Protein AF-A0A916TLV7-F1 (afdb_monomer_lite)

Secondary structure (DSSP, 8-state):
----------------HHHHHHHHHHHHHHHHHHHHHHHHHHHHHHHHHTTTSS----PPPPPHHHHHHHHHHHHHHHHTT-TT---HHHHHHHHHHHHHH-

pLDDT: mean 78.47, std 18.01, range [38.59, 96.56]

Foldseek 3Di:
DDDDDDDDDDPPPDPDVVVVVVVVVVVVVVLVVVLVVLLVVLVVLCVVVVVPPDFDLPADADDPVRLVVVSVVLVVCCVVVVVVDDDSNNNSNSVVVVVVVD

Structure (mmCIF, N/CA/C/O backbone):
data_AF-A0A916TLV7-F1
#
_entry.id   AF-A0A916TLV7-F1
#
loop_
_atom_site.group_PDB
_atom_site.id
_atom_site.type_symbol
_atom_site.label_atom_id
_atom_site.label_alt_id
_atom_site.label_comp_id
_atom_site.label_asym_id
_atom_site.label_entity_id
_atom_site.label_seq_id
_atom_site.pdbx_PDB_ins_code
_atom_site.Cartn_x
_atom_site.Cartn_y
_atom_site.Cartn_z
_atom_site.occupancy
_atom_site.B_iso_or_equiv
_atom_site.auth_seq_id
_atom_site.auth_comp_id
_atom_site.auth_asym_id
_atom_site.auth_atom_id
_atom_site.pdbx_PDB_model_num
ATOM 1 N N . MET A 1 1 ? 40.129 40.728 42.775 1.00 38.59 1 MET A N 1
ATOM 2 C CA . MET A 1 1 ? 38.918 41.331 42.186 1.00 38.59 1 MET A CA 1
ATOM 3 C C . MET A 1 1 ? 37.920 40.219 41.899 1.00 38.59 1 MET A C 1
ATOM 5 O O . MET A 1 1 ? 38.302 39.246 41.272 1.00 38.59 1 MET A O 1
ATOM 9 N N . SER A 1 2 ? 36.723 40.378 42.470 1.00 43.69 2 SER A N 1
ATOM 10 C CA . SER A 1 2 ? 35.416 39.734 42.245 1.00 43.69 2 SER A CA 1
ATOM 11 C C . SER A 1 2 ? 35.275 38.250 41.878 1.00 43.69 2 SER A C 1
ATOM 13 O O . SER A 1 2 ? 35.604 37.807 40.785 1.00 43.69 2 SER A O 1
ATOM 15 N N . GLN A 1 3 ? 34.601 37.553 42.799 1.00 49.72 3 GLN A N 1
ATOM 16 C CA . GLN A 1 3 ? 33.717 36.402 42.585 1.00 49.72 3 GLN A CA 1
ATOM 17 C C . GLN A 1 3 ? 32.605 36.722 41.565 1.00 49.72 3 GLN A C 1
ATOM 19 O O . GLN A 1 3 ? 32.257 37.890 41.446 1.00 49.72 3 GLN A O 1
ATOM 24 N N . VAL A 1 4 ? 31.997 35.707 40.932 1.00 46.78 4 VAL A N 1
ATOM 25 C CA . VAL A 1 4 ? 30.548 35.393 41.037 1.00 46.78 4 VAL A CA 1
ATOM 26 C C . VAL A 1 4 ? 30.289 34.004 40.431 1.00 46.78 4 VAL A C 1
ATOM 28 O O . VAL A 1 4 ? 30.449 33.776 39.235 1.00 46.78 4 VAL A O 1
ATOM 31 N N . THR A 1 5 ? 29.842 33.091 41.289 1.00 49.50 5 THR A N 1
ATOM 32 C CA . THR A 1 5 ? 29.121 31.857 40.961 1.00 49.50 5 THR A CA 1
ATOM 33 C C . THR A 1 5 ? 27.688 32.208 40.554 1.00 49.50 5 THR A C 1
ATOM 35 O O . THR A 1 5 ? 27.021 32.919 41.303 1.00 49.50 5 THR A O 1
ATOM 38 N N . LEU A 1 6 ? 27.160 31.657 39.455 1.00 46.47 6 LEU A N 1
ATOM 39 C CA . LEU A 1 6 ? 25.708 31.549 39.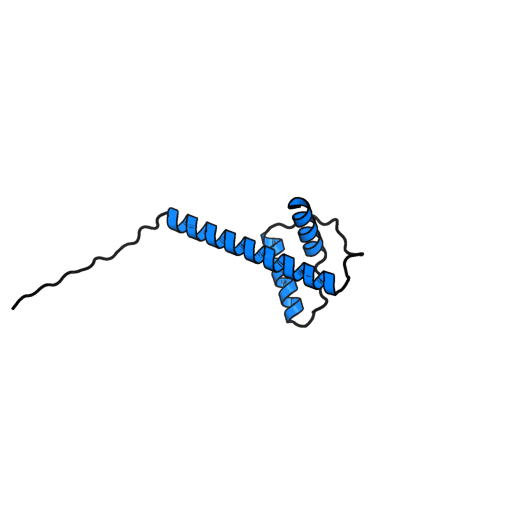288 1.00 46.47 6 LEU A CA 1
ATOM 40 C C . LEU A 1 6 ? 25.322 30.194 38.694 1.00 46.47 6 LEU A C 1
ATOM 42 O O . LEU A 1 6 ? 25.556 29.894 37.527 1.00 46.47 6 LEU A O 1
ATOM 46 N N . ALA A 1 7 ? 24.728 29.384 39.564 1.00 50.56 7 ALA A N 1
ATOM 47 C CA . ALA A 1 7 ? 24.042 28.151 39.246 1.00 50.56 7 ALA A CA 1
ATOM 48 C C . ALA A 1 7 ? 22.860 28.427 38.309 1.00 50.56 7 ALA A C 1
ATOM 50 O O . ALA A 1 7 ? 21.973 29.211 38.650 1.00 50.56 7 ALA A O 1
ATOM 51 N N . ILE A 1 8 ? 22.796 27.723 37.179 1.00 54.59 8 ILE A N 1
ATOM 52 C CA . ILE A 1 8 ? 21.526 27.507 36.490 1.00 54.59 8 ILE A CA 1
ATOM 53 C C . ILE A 1 8 ? 21.054 26.105 36.851 1.00 54.59 8 ILE A C 1
ATOM 55 O O . ILE A 1 8 ? 21.647 25.091 36.489 1.00 54.59 8 ILE A O 1
ATOM 59 N N . ARG A 1 9 ? 20.008 26.135 37.676 1.00 44.28 9 ARG A N 1
ATOM 60 C CA . ARG A 1 9 ? 19.170 25.045 38.151 1.00 44.28 9 ARG A CA 1
ATOM 61 C C . ARG A 1 9 ? 18.813 24.058 37.045 1.00 44.28 9 ARG A C 1
ATOM 63 O O . ARG A 1 9 ? 18.495 24.460 35.929 1.00 44.28 9 ARG A O 1
ATOM 70 N N . SER A 1 10 ? 18.734 22.793 37.452 1.00 48.75 10 SER A N 1
ATOM 71 C CA . SER A 1 10 ? 17.887 21.760 36.867 1.00 48.75 10 SER A CA 1
ATOM 72 C C . SER A 1 10 ? 16.570 22.349 36.364 1.00 48.75 10 SER A C 1
ATOM 74 O O . SER A 1 10 ? 15.696 22.716 37.150 1.00 48.75 10 SER A O 1
ATOM 76 N N . GLY A 1 11 ? 16.437 22.437 35.046 1.00 43.59 11 GLY A N 1
ATOM 77 C CA . GLY A 1 11 ? 15.136 22.471 34.407 1.00 43.59 11 GLY A CA 1
ATOM 78 C C . GLY A 1 11 ? 14.593 21.053 34.419 1.00 43.59 11 GLY A C 1
ATOM 79 O O . GLY A 1 11 ? 14.802 20.308 33.466 1.00 43.59 11 GLY A O 1
ATOM 80 N N . GLU A 1 12 ? 13.926 20.662 35.505 1.00 46.72 12 GLU A N 1
ATOM 81 C CA . GLU A 1 12 ? 12.901 19.627 35.408 1.00 46.72 12 GLU A CA 1
ATOM 82 C C . GLU A 1 12 ? 11.840 20.154 34.439 1.00 46.72 12 GLU A C 1
ATOM 84 O O . GLU A 1 12 ? 10.966 20.951 34.787 1.00 46.72 12 GLU A O 1
ATOM 89 N N . GLN A 1 13 ? 11.982 19.762 33.176 1.00 48.59 13 GLN A N 1
ATOM 90 C CA . GLN A 1 13 ? 10.971 19.949 32.156 1.00 48.59 13 GLN A CA 1
ATOM 91 C C . GLN A 1 13 ? 9.773 19.084 32.563 1.00 48.59 13 GLN A C 1
ATOM 93 O O . GLN A 1 13 ? 9.758 17.873 32.349 1.00 48.59 13 GLN A O 1
ATOM 98 N N . LEU A 1 14 ? 8.769 19.708 33.177 1.00 50.44 14 LEU A N 1
ATOM 99 C CA . LEU A 1 14 ? 7.445 19.115 33.335 1.00 50.44 14 LEU A CA 1
ATOM 100 C C . LEU A 1 14 ? 6.955 18.634 31.954 1.00 50.44 14 LEU A C 1
ATOM 102 O O . LEU A 1 14 ? 7.030 19.411 30.993 1.00 50.44 14 LEU A O 1
ATOM 106 N N . PRO A 1 15 ? 6.439 17.397 31.815 1.00 46.47 15 PRO A N 1
ATOM 107 C CA . PRO A 1 15 ? 5.886 16.923 30.556 1.00 46.47 15 PRO A CA 1
ATOM 108 C C . PRO A 1 15 ? 4.584 17.682 30.292 1.00 46.47 15 PRO A C 1
ATOM 110 O O . PRO A 1 15 ? 3.510 17.337 30.782 1.00 46.47 15 PRO A O 1
ATOM 113 N N . SER A 1 16 ? 4.683 18.785 29.553 1.00 47.81 16 SER A N 1
ATOM 114 C CA . SER A 1 16 ? 3.517 19.530 29.099 1.00 47.81 16 SER A CA 1
ATOM 115 C C . SER A 1 16 ? 2.768 18.649 28.107 1.00 47.81 16 SER A C 1
ATOM 117 O O . SER A 1 16 ? 3.297 18.326 27.046 1.00 47.81 16 SER A O 1
ATOM 119 N N . ALA A 1 17 ? 1.528 18.276 28.424 1.00 57.25 17 ALA A N 1
ATOM 120 C CA . ALA A 1 17 ? 0.645 17.505 27.543 1.00 57.25 17 ALA A CA 1
ATOM 121 C C . ALA A 1 17 ? 0.526 18.099 26.119 1.00 57.25 17 ALA A C 1
ATOM 123 O O . ALA A 1 17 ? 0.200 17.395 25.169 1.00 57.25 17 ALA A O 1
ATOM 124 N N . LYS A 1 18 ? 0.844 19.391 25.950 1.00 46.12 18 LYS A N 1
ATOM 125 C CA . LYS A 1 18 ? 0.929 20.063 24.646 1.00 46.12 18 LYS A CA 1
ATOM 126 C C . LYS A 1 18 ? 2.105 19.580 23.785 1.00 46.12 18 LYS A C 1
ATOM 128 O O . LYS A 1 18 ? 1.950 19.509 22.574 1.00 46.12 18 LYS A O 1
ATOM 133 N N . THR A 1 19 ? 3.246 19.238 24.386 1.00 57.31 19 THR A N 1
ATOM 134 C CA . THR A 1 19 ? 4.411 18.678 23.678 1.00 57.31 19 THR A CA 1
ATOM 135 C C . THR A 1 19 ? 4.122 17.254 23.204 1.00 57.31 19 THR A C 1
ATOM 137 O O . THR A 1 19 ? 4.365 16.952 22.044 1.00 57.31 19 THR A O 1
ATOM 140 N N . ALA A 1 20 ? 3.490 16.426 24.042 1.00 57.41 20 ALA A N 1
ATOM 141 C CA . ALA A 1 20 ? 3.059 15.082 23.647 1.00 57.41 20 ALA A CA 1
ATOM 142 C C . ALA A 1 20 ? 2.025 15.110 22.499 1.00 57.41 20 ALA A C 1
ATOM 144 O O . ALA A 1 20 ? 2.179 14.389 21.521 1.00 57.41 20 ALA A O 1
ATOM 145 N N . CYS A 1 21 ? 1.029 16.003 22.568 1.00 55.84 21 CYS A N 1
ATOM 146 C CA . CYS A 1 21 ? 0.030 16.188 21.505 1.00 55.84 21 CYS A CA 1
ATOM 147 C C . CYS A 1 21 ? 0.653 16.661 20.175 1.00 55.84 21 CYS A C 1
ATOM 149 O O . CYS A 1 21 ? 0.230 16.242 19.099 1.00 55.84 21 CYS A O 1
ATOM 151 N N . TYR A 1 22 ? 1.686 17.508 20.236 1.00 52.34 22 TYR A N 1
ATOM 152 C CA . TYR A 1 22 ? 2.432 17.930 19.051 1.00 52.34 22 TYR A CA 1
ATOM 153 C C . TYR A 1 22 ? 3.236 16.773 18.441 1.00 52.34 22 TYR A C 1
ATOM 155 O O . TYR A 1 22 ? 3.180 16.573 17.230 1.00 52.34 22 TYR A O 1
ATOM 163 N N . ASP A 1 23 ? 3.919 15.975 19.262 1.00 60.56 23 ASP A N 1
ATOM 164 C CA . ASP A 1 23 ? 4.686 14.819 18.789 1.00 60.56 23 ASP A CA 1
ATOM 165 C C . ASP A 1 23 ? 3.784 13.735 18.178 1.00 60.56 23 ASP A C 1
ATOM 167 O O . ASP A 1 23 ? 4.114 13.191 17.124 1.00 60.56 23 ASP A O 1
ATOM 171 N N . GLU A 1 24 ? 2.617 13.461 18.767 1.00 61.50 24 GLU A N 1
ATOM 172 C CA . GLU A 1 24 ? 1.623 12.535 18.205 1.00 61.50 24 GLU A CA 1
ATOM 173 C C . GLU A 1 24 ? 1.051 13.041 16.872 1.00 61.50 24 GLU A C 1
ATOM 175 O O . GLU A 1 24 ? 0.938 12.275 15.912 1.00 61.50 24 GLU A O 1
ATOM 180 N N . ALA A 1 25 ? 0.742 14.338 16.767 1.00 60.69 25 ALA A N 1
ATOM 181 C CA . ALA A 1 25 ? 0.258 14.938 15.525 1.00 60.69 25 ALA A CA 1
ATOM 182 C C . ALA A 1 25 ? 1.322 14.905 14.415 1.00 60.69 25 ALA A C 1
ATOM 184 O O . ALA A 1 25 ? 1.009 14.575 13.271 1.00 60.69 25 ALA A O 1
ATOM 185 N N . VAL A 1 26 ? 2.586 15.191 14.741 1.00 63.75 26 VAL A N 1
ATOM 186 C CA . VAL A 1 26 ? 3.711 15.114 13.795 1.00 63.75 26 VAL A CA 1
ATOM 187 C C . VAL A 1 26 ? 3.964 13.670 13.356 1.00 63.75 26 VAL A C 1
ATOM 189 O O . VAL A 1 26 ? 4.186 13.425 12.170 1.00 63.75 26 VAL A O 1
ATOM 192 N N . GLN A 1 27 ? 3.871 12.700 14.268 1.00 73.62 27 GLN A N 1
ATOM 193 C CA . GLN A 1 27 ? 3.962 11.277 13.929 1.00 73.62 27 GLN A CA 1
ATOM 194 C C . GLN A 1 27 ? 2.804 10.830 13.031 1.00 73.62 27 GLN A C 1
ATOM 196 O O . GLN A 1 27 ? 3.030 10.096 12.070 1.00 73.62 27 GLN A O 1
ATOM 201 N N . SER A 1 28 ? 1.584 11.311 13.288 1.00 70.56 28 SER A N 1
ATOM 202 C CA . SER A 1 28 ? 0.415 11.031 12.450 1.00 70.56 28 SER A CA 1
ATOM 203 C C . SER A 1 28 ? 0.553 11.641 11.054 1.00 70.56 28 SER A C 1
ATOM 205 O O . SER A 1 28 ? 0.326 10.950 10.065 1.00 70.56 28 SER A O 1
ATOM 207 N N . LEU A 1 29 ? 0.992 12.900 10.948 1.00 79.50 29 LEU A N 1
ATOM 208 C CA . LEU A 1 29 ? 1.271 13.553 9.663 1.00 79.50 29 LEU A CA 1
ATOM 209 C C . LEU A 1 29 ? 2.377 12.822 8.893 1.00 79.50 29 LEU A C 1
ATOM 211 O O . LEU A 1 29 ? 2.260 12.596 7.689 1.00 79.50 29 LEU A O 1
ATOM 215 N N . GLY A 1 30 ? 3.436 12.405 9.592 1.00 88.94 30 GLY A N 1
ATOM 216 C CA . GLY A 1 30 ? 4.500 11.587 9.017 1.00 88.94 30 GLY A CA 1
ATOM 217 C C . GLY A 1 30 ? 3.983 10.242 8.506 1.00 88.94 30 GLY A C 1
ATOM 218 O O . GLY A 1 30 ? 4.368 9.804 7.421 1.00 88.94 30 GLY A O 1
ATOM 219 N N . LEU A 1 31 ? 3.070 9.610 9.246 1.00 88.62 31 LEU A N 1
ATOM 220 C CA . LEU A 1 31 ? 2.444 8.350 8.860 1.00 88.62 31 LEU A CA 1
ATOM 221 C C . LEU A 1 31 ? 1.544 8.507 7.630 1.00 88.62 31 LEU A C 1
ATOM 223 O O . LEU A 1 31 ? 1.599 7.677 6.724 1.00 88.62 31 LEU A O 1
ATOM 227 N N . GLU A 1 32 ? 0.735 9.563 7.572 1.00 90.12 32 GLU A N 1
ATOM 228 C CA . GLU A 1 32 ? -0.123 9.858 6.422 1.00 90.12 32 GLU A CA 1
ATOM 229 C C . GLU A 1 32 ? 0.698 10.131 5.160 1.00 90.12 32 GLU A C 1
ATOM 231 O O . GLU A 1 32 ? 0.434 9.525 4.117 1.00 90.12 32 GLU A O 1
ATOM 236 N N . ALA A 1 33 ? 1.740 10.961 5.267 1.00 91.00 33 ALA A N 1
ATOM 237 C CA . ALA A 1 33 ? 2.657 11.242 4.165 1.00 91.00 33 ALA A CA 1
ATOM 238 C C . ALA A 1 33 ? 3.373 9.969 3.684 1.00 91.00 33 ALA A C 1
ATOM 240 O O . ALA A 1 33 ? 3.511 9.733 2.480 1.00 91.00 33 ALA A O 1
ATOM 241 N N . TRP A 1 34 ? 3.792 9.108 4.617 1.00 93.44 34 TRP A N 1
ATOM 242 C CA . TRP A 1 34 ? 4.405 7.825 4.288 1.00 93.44 34 TRP A CA 1
ATOM 243 C C . TRP A 1 34 ? 3.427 6.888 3.570 1.00 93.44 34 TRP A C 1
ATOM 245 O O . TRP A 1 34 ? 3.783 6.299 2.548 1.00 93.44 34 TRP A O 1
ATOM 255 N N . LEU A 1 35 ? 2.186 6.774 4.057 1.00 93.75 35 LEU A N 1
ATOM 256 C CA . LEU A 1 35 ? 1.144 5.958 3.427 1.00 93.75 35 LEU A CA 1
ATOM 257 C C . LEU A 1 35 ? 0.858 6.437 2.007 1.00 93.75 35 LEU A C 1
ATOM 259 O O . LEU A 1 35 ? 0.779 5.621 1.092 1.00 93.75 35 LEU A O 1
ATOM 263 N N . GLU A 1 36 ? 0.753 7.746 1.798 1.00 93.12 36 GLU A N 1
ATOM 264 C CA . GLU A 1 36 ? 0.538 8.316 0.472 1.00 93.12 36 GLU A CA 1
ATOM 265 C C . GLU A 1 36 ? 1.705 8.016 -0.484 1.00 93.12 36 GLU A C 1
ATOM 267 O O . GLU A 1 36 ? 1.488 7.600 -1.629 1.00 93.12 36 GLU A O 1
ATOM 272 N N . ALA A 1 37 ? 2.949 8.161 -0.023 1.00 93.88 37 ALA A N 1
ATOM 273 C CA . ALA A 1 37 ? 4.132 7.811 -0.808 1.00 93.88 37 ALA A CA 1
ATOM 274 C C . ALA A 1 37 ? 4.174 6.309 -1.156 1.00 93.88 37 ALA A C 1
ATOM 276 O O . ALA A 1 37 ? 4.478 5.932 -2.298 1.00 93.88 37 ALA A O 1
ATOM 277 N N . ALA A 1 38 ? 3.822 5.448 -0.199 1.00 94.44 38 ALA A N 1
ATOM 278 C CA . ALA A 1 38 ? 3.752 4.005 -0.385 1.00 94.44 38 ALA A CA 1
ATOM 279 C C . ALA A 1 38 ? 2.663 3.616 -1.402 1.00 94.44 38 ALA A C 1
ATOM 281 O O . ALA A 1 38 ? 2.933 2.871 -2.349 1.00 94.44 38 ALA A O 1
ATOM 282 N N . GLU A 1 39 ? 1.459 4.182 -1.273 1.00 94.81 39 GLU A N 1
ATOM 283 C CA . GLU A 1 39 ? 0.358 4.022 -2.230 1.00 94.81 39 GLU A CA 1
ATOM 284 C C . GLU A 1 39 ? 0.775 4.429 -3.64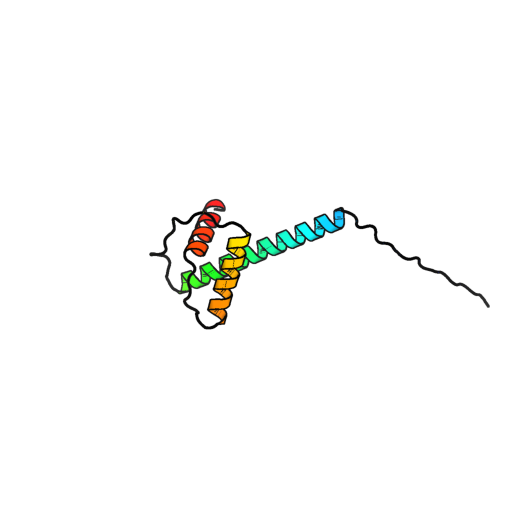7 1.00 94.81 39 GLU A C 1
ATOM 286 O O . GLU A 1 39 ? 0.564 3.681 -4.607 1.00 94.81 39 GLU A O 1
ATOM 291 N N . ASN A 1 40 ? 1.400 5.602 -3.785 1.00 94.19 40 ASN A N 1
ATOM 292 C CA . ASN A 1 40 ? 1.881 6.110 -5.066 1.00 94.19 40 ASN A CA 1
ATOM 293 C C . ASN A 1 40 ? 2.900 5.162 -5.704 1.00 94.19 40 ASN A C 1
ATOM 295 O O . ASN A 1 40 ? 2.796 4.854 -6.893 1.00 94.19 40 ASN A O 1
ATOM 299 N N . THR A 1 41 ? 3.838 4.644 -4.912 1.00 93.81 41 THR A N 1
ATOM 300 C CA . THR A 1 41 ? 4.854 3.698 -5.388 1.00 93.81 41 THR A CA 1
ATOM 301 C C . THR A 1 41 ? 4.212 2.417 -5.920 1.00 93.81 41 THR A C 1
ATOM 303 O O . THR A 1 41 ? 4.562 1.959 -7.013 1.00 93.81 41 THR A O 1
ATOM 306 N N . VAL A 1 42 ? 3.233 1.859 -5.198 1.00 92.81 42 VAL A N 1
ATOM 307 C CA . VAL A 1 42 ? 2.492 0.671 -5.646 1.00 92.81 42 VAL A CA 1
ATOM 308 C C . VAL A 1 42 ? 1.770 0.935 -6.964 1.00 92.81 42 VAL A C 1
ATOM 310 O O . VAL A 1 42 ? 1.903 0.158 -7.913 1.00 92.81 42 VAL A O 1
ATOM 313 N N . LEU A 1 43 ? 1.058 2.054 -7.070 1.00 91.06 43 LEU A N 1
ATOM 314 C CA . LEU A 1 43 ? 0.265 2.371 -8.255 1.00 91.06 43 LEU A CA 1
ATOM 315 C C . LEU A 1 43 ? 1.116 2.653 -9.492 1.00 91.06 43 LEU A C 1
ATOM 317 O O . LEU A 1 43 ? 0.807 2.137 -10.567 1.00 91.06 43 LEU A O 1
ATOM 321 N N . VAL A 1 44 ? 2.202 3.416 -9.355 1.00 91.50 44 VAL A N 1
ATOM 322 C CA . VAL A 1 44 ? 3.149 3.662 -10.456 1.00 91.50 44 VAL A CA 1
ATOM 323 C C . VAL A 1 44 ? 3.728 2.340 -10.951 1.00 91.50 44 VAL A C 1
ATOM 325 O O . VAL A 1 44 ? 3.757 2.072 -12.155 1.00 91.50 44 VAL A O 1
ATOM 328 N N . ARG A 1 45 ? 4.130 1.466 -10.026 1.00 89.94 45 ARG A N 1
ATOM 329 C CA . ARG A 1 45 ? 4.734 0.180 -10.367 1.00 89.94 45 ARG A CA 1
ATOM 330 C C . ARG A 1 45 ? 3.746 -0.767 -11.048 1.00 89.94 45 ARG A C 1
ATOM 332 O O . ARG A 1 45 ? 4.137 -1.440 -11.999 1.00 89.94 45 ARG A O 1
ATOM 339 N N . LEU A 1 46 ? 2.483 -0.801 -10.624 1.00 85.44 46 LEU A N 1
ATOM 340 C CA . LEU A 1 46 ? 1.435 -1.601 -11.271 1.00 85.44 46 LEU A CA 1
ATOM 341 C C . LEU A 1 46 ? 1.032 -1.045 -12.640 1.00 85.44 46 LEU A C 1
ATOM 343 O O . LEU A 1 46 ? 0.870 -1.820 -13.586 1.00 85.44 46 LEU A O 1
ATOM 347 N N . LYS A 1 47 ? 0.947 0.285 -12.780 1.00 85.69 47 LYS A N 1
ATOM 348 C CA . LYS A 1 47 ? 0.705 0.957 -14.066 1.00 85.69 47 LYS A CA 1
ATOM 349 C C . LYS A 1 47 ? 1.771 0.571 -15.091 1.00 85.69 47 LYS A C 1
ATOM 351 O O . LYS A 1 47 ? 1.428 0.176 -16.203 1.00 85.69 47 LYS A O 1
ATOM 356 N N . ASN A 1 48 ? 3.043 0.594 -14.695 1.00 85.31 48 ASN A N 1
ATOM 357 C CA . ASN A 1 48 ? 4.160 0.211 -15.565 1.00 85.31 48 ASN A CA 1
ATOM 358 C C . ASN A 1 48 ? 4.113 -1.266 -15.990 1.00 85.31 48 ASN A C 1
ATOM 360 O O . ASN A 1 48 ? 4.631 -1.615 -17.046 1.00 85.31 48 ASN A O 1
ATOM 364 N N . ARG A 1 49 ? 3.462 -2.132 -15.205 1.00 81.50 49 ARG A N 1
ATOM 365 C CA . ARG A 1 49 ? 3.315 -3.568 -15.497 1.00 81.50 49 ARG A CA 1
ATOM 366 C C . ARG A 1 49 ? 2.052 -3.908 -16.289 1.00 81.50 49 ARG A C 1
ATOM 368 O O . ARG A 1 49 ? 1.884 -5.059 -16.666 1.00 81.50 49 ARG A O 1
ATOM 375 N N . ARG A 1 50 ? 1.159 -2.937 -16.530 1.00 77.00 50 ARG A N 1
ATOM 376 C CA . ARG A 1 50 ? -0.152 -3.131 -17.186 1.00 77.00 50 ARG A CA 1
ATOM 377 C C . ARG A 1 50 ? -1.065 -4.160 -16.484 1.00 77.00 50 ARG A C 1
ATOM 379 O O . ARG A 1 50 ? -1.990 -4.678 -17.101 1.00 77.00 50 ARG A O 1
ATOM 386 N N . VAL A 1 51 ? -0.866 -4.424 -15.187 1.00 70.94 51 VAL A N 1
ATOM 387 C CA . VAL A 1 51 ? -1.635 -5.423 -14.403 1.00 70.94 51 VAL A CA 1
ATOM 388 C C . VAL A 1 51 ? -2.886 -4.800 -13.769 1.00 70.94 51 VAL A C 1
ATOM 390 O O . VAL A 1 51 ? -3.139 -4.926 -12.578 1.00 70.94 51 VAL A O 1
ATOM 393 N N . THR A 1 52 ? -3.675 -4.053 -14.540 1.00 64.69 52 THR A N 1
ATOM 394 C CA . THR A 1 52 ? -4.836 -3.311 -14.001 1.00 64.69 52 THR A CA 1
ATOM 395 C C . THR A 1 52 ? -6.185 -3.973 -14.286 1.00 64.69 52 THR A C 1
ATOM 397 O O . THR A 1 52 ? -7.179 -3.629 -13.640 1.00 64.69 52 THR A O 1
ATOM 400 N N . ALA A 1 53 ? -6.233 -4.920 -15.228 1.00 62.09 53 ALA A N 1
ATOM 401 C CA . ALA A 1 53 ? -7.484 -5.435 -15.785 1.00 62.09 53 ALA A CA 1
ATOM 402 C C . ALA A 1 53 ? -8.043 -6.702 -15.105 1.00 62.09 53 ALA A C 1
ATOM 404 O O . ALA A 1 53 ? -9.216 -6.993 -15.300 1.00 62.09 53 ALA A O 1
ATOM 405 N N . GLY A 1 54 ? -7.258 -7.430 -14.299 1.00 67.44 54 GLY A N 1
ATOM 406 C CA . GLY A 1 54 ? -7.665 -8.744 -13.762 1.00 67.44 54 GLY A CA 1
ATOM 407 C C . GLY A 1 54 ? -7.685 -8.886 -12.238 1.00 67.44 54 GLY A C 1
ATOM 408 O O . GLY A 1 54 ? -8.045 -9.947 -11.746 1.00 67.44 54 GLY A O 1
ATOM 409 N N . LEU A 1 55 ? -7.291 -7.855 -11.486 1.00 72.81 55 LEU A N 1
ATOM 410 C CA . LEU A 1 55 ? -7.151 -7.975 -10.032 1.00 72.81 55 LEU A CA 1
ATOM 411 C C . LEU A 1 55 ? -8.512 -7.933 -9.336 1.00 72.81 55 LEU A C 1
ATOM 413 O O . LEU A 1 55 ? -9.324 -7.040 -9.609 1.00 72.81 55 LEU A O 1
ATOM 417 N N . ALA A 1 56 ? -8.735 -8.871 -8.414 1.00 74.31 56 ALA A N 1
ATOM 418 C CA . ALA A 1 56 ? -9.944 -8.917 -7.608 1.00 74.31 56 ALA A CA 1
ATOM 419 C C . ALA A 1 56 ? -10.073 -7.633 -6.769 1.00 74.31 56 ALA A C 1
ATOM 421 O O . ALA A 1 56 ? -9.147 -7.215 -6.078 1.00 74.31 56 ALA A O 1
ATOM 422 N N . ARG A 1 57 ? -11.237 -6.975 -6.851 1.00 75.75 57 ARG A N 1
ATOM 423 C CA . ARG A 1 57 ? -11.506 -5.689 -6.172 1.00 75.75 57 ARG A CA 1
ATOM 424 C C . ARG A 1 57 ? -12.430 -5.817 -4.964 1.00 75.75 57 ARG A C 1
ATOM 426 O O . ARG A 1 57 ? -12.632 -4.844 -4.248 1.00 75.75 57 ARG A O 1
ATOM 433 N N . HIS A 1 58 ? -12.996 -6.999 -4.746 1.00 79.06 58 HIS A N 1
ATOM 434 C CA . HIS A 1 58 ? -14.003 -7.257 -3.719 1.00 79.06 58 HIS A CA 1
ATOM 435 C C . HIS A 1 58 ? -13.365 -7.835 -2.453 1.00 79.06 58 HIS A C 1
ATOM 437 O O . HIS A 1 58 ? -13.727 -8.919 -2.006 1.00 79.06 58 HIS A O 1
ATOM 443 N N . TYR A 1 59 ? -12.392 -7.119 -1.892 1.00 87.81 59 TYR A N 1
ATOM 444 C CA . TYR A 1 59 ? -11.814 -7.467 -0.596 1.00 87.81 59 TYR A CA 1
ATOM 445 C C . TYR A 1 59 ? -12.390 -6.584 0.515 1.00 87.81 59 TYR A C 1
ATOM 447 O O . TYR A 1 59 ? -12.719 -5.423 0.256 1.00 87.81 59 TYR A O 1
ATOM 455 N N . PRO A 1 60 ? -12.496 -7.099 1.755 1.00 88.31 60 PRO A N 1
ATOM 456 C CA . PRO A 1 60 ? -12.848 -6.269 2.897 1.00 88.31 60 PRO A CA 1
ATOM 457 C C . PRO A 1 60 ? -11.785 -5.172 3.104 1.00 88.31 60 PRO A C 1
ATOM 459 O O . PRO A 1 60 ? -10.594 -5.452 2.897 1.00 88.31 60 PRO A O 1
ATOM 462 N N . PRO A 1 61 ? -12.188 -3.955 3.527 1.00 90.06 61 PRO A N 1
ATOM 463 C CA . PRO A 1 61 ? -11.260 -2.869 3.823 1.00 90.06 61 PRO A CA 1
ATOM 464 C C . PRO A 1 61 ? -10.171 -3.307 4.799 1.00 90.06 61 PRO A C 1
ATOM 466 O O . PRO A 1 61 ? -10.435 -4.055 5.741 1.00 90.06 61 PRO A O 1
ATOM 469 N N . LEU A 1 62 ? -8.947 -2.831 4.581 1.00 93.69 62 LEU A N 1
ATOM 470 C CA . LEU A 1 62 ? -7.843 -3.105 5.492 1.00 93.69 62 LEU A CA 1
ATOM 471 C C . LEU A 1 62 ? -7.850 -2.104 6.646 1.00 93.69 62 LEU A C 1
ATOM 473 O O . LEU A 1 62 ? -7.998 -0.896 6.433 1.00 93.69 62 LEU A O 1
ATOM 477 N N . SER A 1 63 ? -7.620 -2.591 7.861 1.00 94.50 63 SER A N 1
ATOM 478 C CA . SER A 1 63 ? -7.273 -1.734 8.995 1.00 94.50 63 SER A CA 1
ATOM 479 C C . SER A 1 63 ? -5.898 -1.081 8.783 1.00 94.50 63 SER A C 1
ATOM 481 O O . SER A 1 63 ? -5.063 -1.582 8.029 1.00 94.50 63 SER A O 1
ATOM 483 N N . LEU A 1 64 ? -5.634 0.046 9.450 1.00 92.12 64 LEU A N 1
ATOM 484 C CA . LEU A 1 64 ? -4.330 0.718 9.396 1.00 92.12 64 LEU A CA 1
ATOM 485 C C . LEU A 1 64 ? -3.134 -0.222 9.683 1.00 92.12 64 LEU A C 1
ATOM 487 O O . LEU A 1 64 ? -2.219 -0.242 8.857 1.00 92.12 64 LEU A O 1
ATOM 491 N N . PRO A 1 65 ? -3.118 -1.030 10.765 1.00 93.56 65 PRO A N 1
ATOM 492 C CA . PRO A 1 65 ? -2.005 -1.947 11.021 1.00 93.56 65 PRO A CA 1
ATOM 493 C C . PRO A 1 65 ? -1.830 -2.999 9.917 1.00 93.56 65 PRO A C 1
ATOM 495 O O . PRO A 1 65 ? -0.702 -3.245 9.492 1.00 93.56 65 PRO A O 1
ATOM 498 N N . GLU A 1 66 ? -2.920 -3.563 9.380 1.00 95.25 66 GLU A N 1
ATOM 499 C CA . GLU A 1 66 ? -2.832 -4.514 8.262 1.00 95.25 66 GLU A CA 1
ATOM 500 C C . GLU A 1 66 ? -2.237 -3.867 7.003 1.00 95.25 66 GLU A C 1
ATOM 502 O O . GLU A 1 66 ? -1.462 -4.503 6.289 1.00 95.25 66 GLU A O 1
ATOM 507 N N . ARG A 1 67 ? -2.576 -2.601 6.721 1.00 95.25 67 ARG A N 1
ATOM 508 C CA . ARG A 1 67 ? -2.012 -1.864 5.578 1.00 95.25 67 ARG A CA 1
ATOM 509 C C . ARG A 1 67 ? -0.509 -1.698 5.727 1.00 95.25 67 ARG A C 1
ATOM 511 O O . ARG A 1 67 ? 0.225 -2.011 4.794 1.00 95.25 67 ARG A O 1
ATOM 518 N N . LEU A 1 68 ? -0.054 -1.236 6.892 1.00 94.88 68 LEU A N 1
ATOM 519 C CA . LEU A 1 68 ? 1.371 -1.036 7.172 1.00 94.88 68 LEU A CA 1
ATOM 520 C C . LEU A 1 68 ? 2.154 -2.341 7.035 1.00 94.88 68 LEU A C 1
ATOM 522 O O . LEU A 1 68 ? 3.191 -2.372 6.371 1.00 94.88 68 LEU A O 1
ATOM 526 N N . GLN A 1 69 ? 1.629 -3.427 7.605 1.00 96.00 69 GLN A N 1
ATOM 527 C CA . GLN A 1 69 ? 2.235 -4.747 7.481 1.00 96.00 69 GLN A CA 1
ATOM 528 C C . GLN A 1 69 ? 2.360 -5.168 6.010 1.00 96.00 69 GLN A C 1
ATOM 530 O O . GLN A 1 69 ? 3.450 -5.526 5.565 1.00 96.00 69 GLN A O 1
ATOM 535 N N . ARG A 1 70 ? 1.276 -5.070 5.233 1.00 96.56 70 ARG A N 1
ATOM 536 C CA . ARG A 1 70 ? 1.264 -5.478 3.820 1.00 96.56 70 ARG A CA 1
ATOM 537 C C . ARG A 1 70 ? 2.174 -4.624 2.941 1.00 96.56 70 ARG A C 1
ATOM 539 O O . ARG A 1 70 ? 2.855 -5.169 2.076 1.00 96.56 70 ARG A O 1
ATOM 546 N N . PHE A 1 71 ? 2.249 -3.310 3.174 1.00 96.38 71 PHE A N 1
ATOM 547 C CA . PHE A 1 71 ? 3.222 -2.451 2.489 1.00 96.38 71 PHE A CA 1
ATOM 548 C C . PHE A 1 71 ? 4.657 -2.903 2.771 1.00 96.38 71 PHE A C 1
ATOM 550 O O . PHE A 1 71 ? 5.439 -3.072 1.835 1.00 96.38 71 PHE A O 1
ATOM 557 N N . ASN A 1 72 ? 4.989 -3.153 4.039 1.00 95.50 72 ASN A N 1
ATOM 558 C CA . ASN A 1 72 ? 6.318 -3.621 4.429 1.00 95.50 72 ASN A CA 1
ATOM 559 C C . ASN A 1 72 ? 6.659 -4.978 3.803 1.00 95.50 72 ASN A C 1
ATOM 561 O O . ASN A 1 72 ? 7.755 -5.154 3.271 1.00 95.50 72 ASN A O 1
ATOM 565 N N . GLU A 1 73 ? 5.726 -5.930 3.816 1.00 96.50 73 GLU A N 1
ATOM 566 C CA . GLU A 1 73 ? 5.907 -7.239 3.186 1.00 96.50 73 GLU A CA 1
ATOM 567 C C . GLU A 1 73 ? 6.126 -7.115 1.675 1.00 96.50 73 GLU A C 1
ATOM 569 O O . GLU A 1 73 ? 7.079 -7.691 1.144 1.00 96.50 73 GLU A O 1
ATOM 574 N N . LEU A 1 74 ? 5.304 -6.316 0.990 1.00 95.38 74 LEU A N 1
ATOM 575 C CA . LEU A 1 74 ? 5.409 -6.093 -0.450 1.00 95.38 74 LEU A CA 1
ATOM 576 C C . LEU A 1 74 ? 6.739 -5.427 -0.831 1.00 95.38 74 LEU A C 1
ATOM 578 O O . LEU A 1 74 ? 7.403 -5.860 -1.775 1.00 95.38 74 LEU A O 1
ATOM 582 N N . PHE A 1 75 ? 7.167 -4.407 -0.087 1.00 95.12 75 PHE A N 1
ATOM 583 C CA . PHE A 1 75 ? 8.442 -3.730 -0.335 1.00 95.12 75 PHE A CA 1
ATOM 584 C C . PHE A 1 75 ? 9.637 -4.628 -0.029 1.00 95.12 75 PHE A C 1
ATOM 586 O O . PHE A 1 75 ? 10.595 -4.651 -0.802 1.00 95.12 75 PHE A O 1
ATOM 593 N N . ARG A 1 76 ? 9.563 -5.443 1.030 1.00 95.50 76 ARG A N 1
ATOM 594 C CA . ARG A 1 76 ? 10.576 -6.465 1.311 1.00 95.50 76 ARG A CA 1
ATOM 595 C C . ARG A 1 76 ? 10.684 -7.464 0.162 1.00 95.50 76 ARG A C 1
ATOM 597 O O . ARG A 1 76 ? 11.794 -7.756 -0.275 1.00 95.50 76 ARG A O 1
ATOM 604 N N . LEU A 1 77 ? 9.556 -7.945 -0.365 1.00 94.25 77 LEU A N 1
ATOM 605 C CA . LEU A 1 77 ? 9.541 -8.849 -1.518 1.00 94.25 77 LEU A CA 1
ATOM 606 C C . LEU A 1 77 ? 10.201 -8.201 -2.738 1.00 94.25 77 LEU A C 1
ATOM 608 O O . LEU A 1 77 ? 11.076 -8.805 -3.359 1.00 94.25 77 LEU A O 1
ATOM 612 N N . TRP A 1 78 ? 9.863 -6.951 -3.049 1.00 94.19 78 TRP A N 1
ATOM 613 C CA . TRP A 1 78 ? 10.491 -6.239 -4.161 1.00 94.19 78 TRP A CA 1
ATOM 614 C C . TRP A 1 78 ? 11.996 -6.047 -3.985 1.00 94.19 78 TRP A C 1
ATOM 616 O O . TRP A 1 78 ? 12.728 -6.215 -4.960 1.00 94.19 78 TRP A O 1
ATOM 626 N N . ASN A 1 79 ? 12.452 -5.757 -2.767 1.00 93.75 79 ASN A N 1
ATOM 627 C CA . ASN A 1 79 ? 13.873 -5.597 -2.455 1.00 93.75 79 ASN A CA 1
ATOM 628 C C . ASN A 1 79 ? 14.631 -6.933 -2.446 1.00 93.75 79 ASN A C 1
ATOM 630 O O . ASN A 1 79 ? 15.829 -6.954 -2.700 1.00 93.75 79 ASN A O 1
ATOM 634 N N . SER A 1 80 ? 13.939 -8.050 -2.209 1.00 94.44 80 SER A N 1
ATOM 635 C CA . SER A 1 80 ? 14.520 -9.401 -2.249 1.00 94.44 80 SER A CA 1
ATOM 636 C C . SER A 1 80 ? 14.672 -9.986 -3.662 1.00 94.44 80 SER A C 1
ATOM 638 O O . SER A 1 80 ? 15.120 -11.116 -3.814 1.00 94.44 80 SER A O 1
ATOM 640 N N . GLY A 1 81 ? 14.288 -9.240 -4.705 1.00 91.56 81 GLY A N 1
ATOM 641 C CA . GLY A 1 81 ? 14.342 -9.698 -6.098 1.00 91.56 81 GLY A CA 1
ATOM 642 C C . GLY A 1 81 ? 13.013 -10.239 -6.636 1.00 91.56 81 GLY A C 1
ATOM 643 O O . GLY A 1 81 ? 12.868 -10.403 -7.848 1.00 91.56 81 GLY A O 1
ATOM 644 N N . CYS A 1 82 ? 11.985 -10.399 -5.794 1.00 90.31 82 CYS A N 1
ATOM 645 C CA . CYS A 1 82 ? 10.617 -10.720 -6.219 1.00 90.31 82 CYS A CA 1
ATOM 646 C C . CYS A 1 82 ? 9.905 -9.482 -6.785 1.00 90.31 82 CYS A C 1
ATOM 648 O O . CYS A 1 82 ? 8.816 -9.107 -6.353 1.00 90.31 82 CYS A O 1
ATOM 650 N N . GLY A 1 83 ? 10.512 -8.823 -7.774 1.00 86.75 83 GLY A N 1
ATOM 651 C CA . GLY A 1 83 ? 10.069 -7.525 -8.271 1.00 86.75 83 GLY A CA 1
ATOM 652 C C . GLY A 1 83 ? 8.646 -7.513 -8.832 1.00 86.75 83 GLY A C 1
ATOM 653 O O . GLY A 1 83 ? 8.061 -6.433 -8.877 1.00 86.75 83 GLY A O 1
ATOM 654 N N . TYR A 1 84 ? 8.117 -8.675 -9.237 1.00 88.19 84 TYR A N 1
ATOM 655 C CA . TYR A 1 84 ? 6.774 -8.893 -9.791 1.00 88.19 84 TYR A CA 1
ATOM 656 C C . TYR A 1 84 ? 5.708 -9.309 -8.782 1.00 88.19 84 TYR A C 1
ATOM 658 O O . TYR A 1 84 ? 4.570 -9.502 -9.191 1.00 88.19 84 TYR A O 1
ATOM 666 N N . ALA A 1 85 ? 6.036 -9.396 -7.491 1.00 92.12 85 ALA A N 1
ATOM 667 C CA . ALA A 1 85 ? 5.035 -9.645 -6.462 1.00 92.12 85 ALA A CA 1
ATOM 668 C C . ALA A 1 85 ? 3.951 -8.553 -6.471 1.00 92.12 85 ALA A C 1
ATOM 670 O O . ALA A 1 85 ? 4.259 -7.361 -6.588 1.00 92.12 85 ALA A O 1
ATOM 671 N N . ILE A 1 86 ? 2.693 -8.973 -6.343 1.00 89.69 86 ILE A N 1
ATOM 672 C CA . ILE A 1 86 ? 1.514 -8.110 -6.255 1.00 89.69 86 ILE A CA 1
ATOM 673 C C . ILE A 1 86 ? 0.711 -8.569 -5.043 1.00 89.69 86 ILE A C 1
ATOM 675 O O . ILE A 1 86 ? 0.396 -9.749 -4.925 1.00 89.69 86 ILE A O 1
ATOM 679 N N . ASP A 1 87 ? 0.369 -7.634 -4.161 1.00 92.38 87 ASP A N 1
ATOM 680 C CA . ASP A 1 87 ? -0.634 -7.867 -3.125 1.00 92.38 87 ASP A CA 1
ATOM 681 C C . ASP A 1 87 ? -1.989 -7.350 -3.631 1.00 92.38 87 ASP A C 1
ATOM 683 O O . ASP A 1 87 ? -2.235 -6.141 -3.678 1.00 92.38 87 ASP A O 1
ATOM 687 N N . GLU A 1 88 ? -2.860 -8.272 -4.049 1.00 90.56 88 GLU A N 1
ATOM 688 C CA . GLU A 1 88 ? -4.164 -7.937 -4.634 1.00 90.56 88 GLU A CA 1
ATOM 689 C C . GLU A 1 88 ? -5.112 -7.276 -3.628 1.00 90.56 88 GLU A C 1
ATOM 691 O O . GLU A 1 88 ? -5.844 -6.348 -3.979 1.00 90.56 88 GLU A O 1
ATOM 696 N N . ARG A 1 89 ? -5.073 -7.708 -2.361 1.00 93.00 89 ARG A N 1
ATOM 697 C CA . ARG A 1 89 ? -5.933 -7.162 -1.302 1.00 93.00 89 ARG A CA 1
ATOM 698 C C . ARG A 1 89 ? -5.488 -5.755 -0.920 1.00 93.00 89 ARG A C 1
ATOM 700 O O . ARG A 1 89 ? -6.335 -4.875 -0.774 1.00 93.00 89 ARG A O 1
ATOM 707 N N . LEU A 1 90 ? -4.178 -5.522 -0.822 1.00 93.69 90 LEU A N 1
ATOM 708 C CA . LEU A 1 90 ? -3.624 -4.180 -0.646 1.00 93.69 90 LEU A CA 1
ATOM 709 C C . LEU A 1 90 ? -4.004 -3.282 -1.826 1.00 93.69 90 LEU A C 1
ATOM 711 O O . LEU A 1 90 ? -4.455 -2.160 -1.623 1.00 93.69 90 LEU A O 1
ATOM 715 N N . PHE A 1 91 ? -3.889 -3.776 -3.059 1.00 91.44 91 PHE A N 1
ATOM 716 C CA . PHE A 1 91 ? -4.274 -3.006 -4.238 1.00 91.44 91 PHE A CA 1
ATOM 717 C C . PHE A 1 91 ? -5.762 -2.625 -4.242 1.00 91.44 91 PHE A C 1
ATOM 719 O O . PHE A 1 91 ? -6.097 -1.469 -4.514 1.00 91.44 91 PHE A O 1
ATOM 726 N N . ALA A 1 92 ? -6.654 -3.560 -3.910 1.00 91.31 92 ALA A N 1
ATOM 727 C CA . ALA A 1 92 ? -8.083 -3.286 -3.808 1.00 91.31 92 ALA A CA 1
ATOM 728 C C . ALA A 1 92 ? -8.394 -2.205 -2.758 1.00 91.31 92 ALA A C 1
ATOM 730 O O . ALA A 1 92 ? -9.169 -1.290 -3.043 1.00 91.31 92 ALA A O 1
ATOM 731 N N . ASP A 1 93 ? -7.745 -2.261 -1.589 1.00 93.06 93 ASP A N 1
ATOM 732 C CA . ASP A 1 93 ? -7.887 -1.250 -0.532 1.00 93.06 93 ASP A CA 1
ATOM 733 C C . ASP A 1 93 ? -7.414 0.141 -0.995 1.00 93.06 93 ASP A C 1
ATOM 735 O O . ASP A 1 93 ? -8.134 1.127 -0.821 1.00 93.06 93 ASP A O 1
ATOM 739 N N . ILE A 1 94 ? -6.261 0.229 -1.671 1.00 92.25 94 ILE A N 1
ATOM 740 C CA . ILE A 1 94 ? -5.739 1.491 -2.229 1.00 92.25 94 ILE A CA 1
ATOM 741 C C . ILE A 1 94 ? -6.734 2.099 -3.228 1.00 92.25 94 ILE A C 1
ATOM 743 O O . ILE A 1 94 ? -7.028 3.297 -3.174 1.00 92.25 94 ILE A O 1
ATOM 747 N N . LEU A 1 95 ? -7.281 1.285 -4.138 1.00 89.31 95 LEU A N 1
ATOM 748 C CA . LEU A 1 95 ? -8.264 1.756 -5.115 1.00 89.31 95 LEU A CA 1
ATOM 749 C C . LEU A 1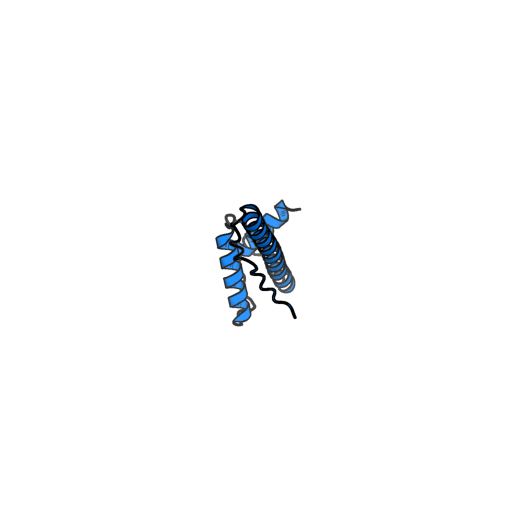 95 ? -9.557 2.240 -4.453 1.00 89.31 95 LEU A C 1
ATOM 751 O O . LEU A 1 95 ? -10.081 3.285 -4.846 1.00 89.31 95 LEU A O 1
ATOM 755 N N . ALA A 1 96 ? -10.072 1.501 -3.468 1.00 88.75 96 ALA A N 1
ATOM 756 C CA . ALA A 1 96 ? -11.282 1.878 -2.742 1.00 88.75 96 ALA A CA 1
ATOM 757 C C . ALA A 1 96 ? -11.108 3.231 -2.035 1.00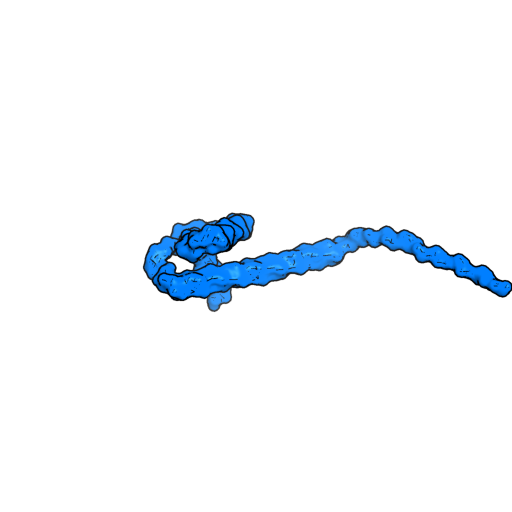 88.75 96 ALA A C 1
ATOM 759 O O . ALA A 1 96 ? -11.957 4.113 -2.162 1.00 88.75 96 ALA A O 1
ATOM 760 N N . ARG A 1 97 ? -9.966 3.437 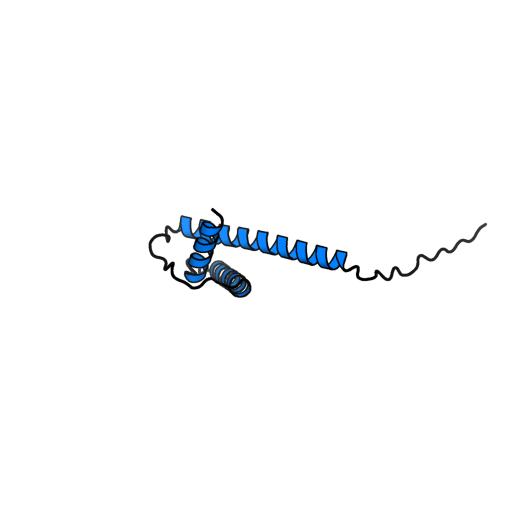-1.369 1.00 88.69 97 ARG A N 1
ATOM 761 C CA . ARG A 1 97 ? -9.657 4.682 -0.650 1.00 88.69 97 ARG A CA 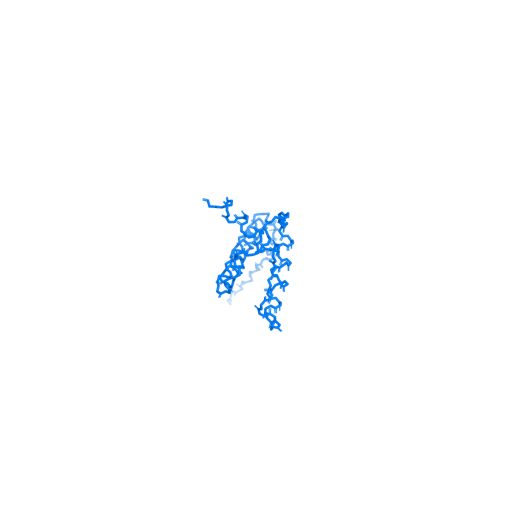1
ATOM 762 C C . ARG A 1 97 ? -9.465 5.874 -1.576 1.00 88.69 97 ARG A C 1
ATOM 764 O O . ARG A 1 97 ? -9.916 6.964 -1.248 1.00 88.69 97 ARG A O 1
ATOM 771 N N . ARG A 1 98 ? -8.845 5.690 -2.744 1.00 85.00 98 ARG A N 1
ATOM 772 C CA . ARG A 1 98 ? -8.714 6.777 -3.727 1.00 85.00 98 ARG A CA 1
ATOM 773 C C . ARG A 1 98 ? -10.040 7.196 -4.331 1.00 85.00 98 ARG A C 1
ATOM 775 O O . ARG A 1 98 ? -10.246 8.383 -4.524 1.00 85.00 98 ARG A O 1
ATOM 782 N N . ARG A 1 99 ? -10.939 6.245 -4.589 1.00 83.81 99 ARG A N 1
ATOM 783 C CA . ARG A 1 99 ? -12.301 6.561 -5.040 1.00 83.81 99 ARG A CA 1
ATOM 784 C C . ARG A 1 99 ? -13.095 7.330 -3.993 1.00 83.81 99 ARG A C 1
ATOM 786 O O . ARG A 1 99 ? -13.886 8.170 -4.370 1.00 83.81 99 ARG A O 1
ATOM 793 N N . ALA A 1 100 ? -12.882 7.050 -2.709 1.00 78.88 100 ALA A N 1
ATOM 794 C CA . ALA A 1 100 ? -13.525 7.798 -1.630 1.00 78.88 100 ALA A CA 1
ATOM 795 C C . ALA A 1 100 ? -12.943 9.212 -1.432 1.00 78.88 100 ALA A C 1
ATOM 797 O O . ALA A 1 100 ? -13.596 10.052 -0.825 1.00 78.88 100 ALA A O 1
ATOM 798 N N . LYS A 1 101 ? -11.711 9.462 -1.902 1.00 75.25 101 LYS A N 1
ATOM 799 C CA . LYS A 1 101 ? -11.039 10.772 -1.845 1.00 75.25 101 LYS A CA 1
ATOM 800 C C . LYS A 1 101 ? -11.290 11.651 -3.083 1.00 75.25 101 LYS A C 1
ATOM 802 O O . LYS A 1 101 ? -10.960 12.831 -3.026 1.00 75.25 101 LYS A O 1
ATOM 807 N N . ALA A 1 102 ? -11.763 11.069 -4.186 1.00 58.88 102 ALA A N 1
ATOM 808 C CA . ALA A 1 102 ? -12.001 11.738 -5.468 1.00 58.88 102 ALA A CA 1
ATOM 809 C C . ALA A 1 102 ? -13.453 12.207 -5.579 1.00 58.88 102 ALA A C 1
ATOM 811 O O . ALA A 1 102 ? -13.656 13.288 -6.170 1.00 58.88 102 ALA A O 1
#

Radius of gyration: 23.22 Å; chains: 1; bounding box: 53×52×60 Å

Organism: NCBI:txid1323746

Sequence (102 aa):
MSQVTLAIRSGEQLPSAKTACYDEAVQSLGLEAWLEAAENTVLVRLKNRRVTAGLARHYPPLSLPERLQRFNELFRLWNSGCGYAIDERLFADILARRRAKA